Protein AF-A0A4S3JWB5-F1 (afdb_monomer)

pLDDT: mean 78.13, std 17.0, range [33.41, 97.31]

InterPro domains:
  IPR027417 P-loop containing nucleoside triphosphate hydrolase [G3DSA:3.40.50.300] (18-159)
  IPR027417 P-loop containing nucleoside triphosphate hydrolase [SSF52540] (26-147)
  IPR040632 Sulfotransferase, S. mansonii-type [PF17784] (25-146)

Radius of gyration: 15.94 Å; Cα contacts (8 Å, |Δi|>4): 239; chains: 1; bounding box: 37×40×40 Å

Solvent-accessible surface area (backbone atoms only — not comparable to full-atom values): 9351 Å² total; per-residue (Å²): 131,85,85,66,96,60,90,84,72,61,52,76,74,61,80,67,65,98,61,64,87,44,67,57,50,36,44,32,49,14,54,73,70,34,51,33,66,50,59,66,25,67,74,62,46,47,78,90,52,97,71,38,65,44,39,56,72,51,54,76,27,36,73,65,53,51,37,62,59,53,51,50,46,39,49,34,10,66,78,68,62,56,62,75,64,66,53,48,72,68,51,39,71,66,42,38,88,25,26,26,41,27,15,50,70,57,52,82,37,54,68,44,48,42,71,48,39,57,85,16,36,32,32,42,33,43,55,62,64,68,68,37,52,57,33,64,78,32,79,86,53,79,87,74,91,66,72,48,78,49,45,28,41,64,90,67,50,69,59,82,132

Organism: NCBI:txid1220188

Sequence (161 aa):
MANIPFPTKPYPRMEPPAHREKEMKVLAFGMSRAGTMCVQSPVCCAEGAGITCYHMAECSLDQQNNSLVLWNRAIDAKFYGNGRKFSGEDFNPMLWRYDAVTDIPCILFVEELMDAYPDAKIILTTRAVEPWLASMQHIHRPLHPTLTIRTFRVDGRELAD

Secondary structure (DSSP, 8-state):
----SS--SPPPP-PPPSS-SSPP-EEEEE-TTSSHHHHTSHHHH-SS----EE-GGGGGT-TTTTHHHHHHHHHHHHHS--SPPP-GGGGHHHHTT-SEEESTTGGGGHHHHHHH-TTSEEEEEE--HHHHHHHHH-TTSPPPS--EEEEEETTSPBPP-

Structure (mmCIF, N/CA/C/O backbone):
data_AF-A0A4S3JWB5-F1
#
_entry.id   AF-A0A4S3JWB5-F1
#
loop_
_atom_site.group_PDB
_atom_site.id
_atom_site.type_symbol
_atom_site.label_atom_id
_atom_site.label_alt_id
_atom_site.label_comp_id
_atom_site.label_asym_id
_atom_site.label_entity_id
_atom_site.label_seq_id
_atom_site.pdbx_PDB_ins_code
_atom_site.Cartn_x
_atom_site.Cartn_y
_atom_site.Cartn_z
_atom_site.occupancy
_atom_site.B_iso_or_equiv
_atom_site.auth_seq_id
_atom_site.auth_comp_id
_atom_site.auth_asym_id
_atom_site.auth_atom_id
_atom_site.pdbx_PDB_model_num
ATOM 1 N N . MET A 1 1 ? 11.627 21.532 -21.284 1.00 36.06 1 MET A N 1
ATOM 2 C CA . MET A 1 1 ? 11.335 21.078 -19.906 1.00 36.06 1 MET A CA 1
ATOM 3 C C . MET A 1 1 ? 11.090 19.582 -19.976 1.00 36.06 1 MET A C 1
ATOM 5 O O . MET A 1 1 ? 10.318 19.170 -20.830 1.00 36.06 1 MET A O 1
ATOM 9 N N . ALA A 1 2 ? 11.814 18.768 -19.207 1.00 43.44 2 ALA A N 1
ATOM 10 C CA . ALA A 1 2 ? 11.634 17.317 -19.236 1.00 43.44 2 ALA A CA 1
ATOM 11 C C . ALA A 1 2 ? 10.242 16.961 -18.686 1.00 43.44 2 ALA A C 1
ATOM 13 O O . ALA A 1 2 ? 9.878 17.444 -17.615 1.00 43.44 2 ALA A O 1
ATOM 14 N N . ASN A 1 3 ? 9.469 16.152 -19.417 1.00 43.44 3 ASN A N 1
ATOM 15 C CA . ASN A 1 3 ? 8.215 15.579 -18.925 1.00 43.44 3 ASN A CA 1
ATOM 16 C C . ASN A 1 3 ? 8.550 14.617 -17.783 1.00 43.44 3 ASN A C 1
ATOM 18 O O . ASN A 1 3 ? 8.930 13.473 -18.023 1.00 43.44 3 ASN A O 1
ATOM 22 N N . ILE A 1 4 ? 8.462 15.100 -16.545 1.00 53.38 4 ILE A N 1
ATOM 23 C CA . ILE A 1 4 ? 8.554 14.251 -15.361 1.00 53.38 4 ILE A CA 1
ATOM 24 C C . ILE A 1 4 ? 7.245 13.450 -15.321 1.00 53.38 4 ILE A C 1
ATOM 26 O O . ILE A 1 4 ? 6.184 14.061 -15.216 1.00 53.38 4 ILE A O 1
ATOM 30 N N . PRO A 1 5 ? 7.279 12.111 -15.431 1.00 52.78 5 PRO A N 1
ATOM 31 C CA . PRO A 1 5 ? 6.071 11.294 -15.562 1.00 52.78 5 PRO A CA 1
ATOM 32 C C . PRO A 1 5 ? 5.316 11.104 -14.233 1.00 52.78 5 PRO A C 1
ATOM 34 O O . PRO A 1 5 ? 4.495 10.201 -14.120 1.00 52.78 5 PRO A O 1
ATOM 37 N N . PHE A 1 6 ? 5.589 11.944 -13.230 1.00 57.34 6 PHE A N 1
ATOM 38 C CA . PHE A 1 6 ? 5.030 11.854 -11.883 1.00 57.34 6 PHE A CA 1
ATOM 39 C C . PHE A 1 6 ? 4.500 13.215 -11.428 1.00 57.34 6 PHE A C 1
ATOM 41 O O . PHE A 1 6 ? 5.035 14.246 -11.859 1.00 57.34 6 PHE A O 1
ATOM 48 N N . PRO A 1 7 ? 3.481 13.246 -10.549 1.00 63.72 7 PRO A N 1
ATOM 49 C CA . PRO A 1 7 ? 3.001 14.496 -9.989 1.00 63.72 7 PRO A CA 1
ATOM 50 C C . PRO A 1 7 ? 4.140 15.179 -9.227 1.00 63.72 7 PRO A C 1
ATOM 52 O O . PRO A 1 7 ? 4.877 14.546 -8.479 1.00 63.72 7 PRO A O 1
ATOM 55 N N . THR A 1 8 ? 4.303 16.482 -9.437 1.00 68.62 8 THR A N 1
ATOM 56 C CA . THR A 1 8 ? 5.355 17.285 -8.788 1.00 68.62 8 THR A CA 1
ATOM 57 C C . THR A 1 8 ? 4.796 18.273 -7.773 1.00 68.62 8 THR A C 1
ATOM 59 O O . THR A 1 8 ? 5.554 18.925 -7.058 1.00 68.62 8 THR A O 1
ATOM 62 N N . LYS A 1 9 ? 3.467 18.404 -7.707 1.00 79.81 9 LYS A N 1
ATOM 63 C CA . LYS A 1 9 ? 2.785 19.324 -6.803 1.00 79.81 9 LYS A CA 1
ATOM 64 C C . LYS A 1 9 ? 2.484 18.612 -5.480 1.00 79.81 9 LYS A C 1
ATOM 66 O O . LYS A 1 9 ? 1.733 17.638 -5.510 1.00 79.81 9 LYS A O 1
ATOM 71 N N . PRO A 1 10 ? 3.003 19.100 -4.338 1.00 85.44 10 PRO A N 1
ATOM 72 C CA . PRO A 1 10 ? 2.670 18.543 -3.033 1.00 85.44 10 PRO A CA 1
ATOM 73 C C . PRO A 1 10 ? 1.166 18.582 -2.753 1.00 85.44 10 PRO A C 1
ATOM 75 O O . PRO A 1 10 ? 0.465 19.511 -3.174 1.00 85.44 10 PRO A O 1
ATOM 78 N N . TYR A 1 11 ? 0.682 17.596 -2.004 1.00 85.81 11 TYR A N 1
ATOM 79 C CA . TYR A 1 11 ? -0.690 17.579 -1.527 1.00 85.81 11 TYR A CA 1
ATOM 80 C C . TYR A 1 11 ? -0.901 18.672 -0.478 1.00 85.81 11 TYR A C 1
ATOM 82 O O . TYR A 1 11 ? -0.026 18.906 0.362 1.00 85.81 11 TYR A O 1
ATOM 90 N N . PRO A 1 12 ? -2.062 19.349 -0.493 1.00 88.94 12 PRO A N 1
ATOM 91 C CA . PRO A 1 12 ? -2.416 20.226 0.608 1.00 88.94 12 PRO A CA 1
ATOM 92 C C . PRO A 1 12 ? -2.560 19.406 1.895 1.00 88.94 12 PRO A C 1
ATOM 94 O O . PRO A 1 12 ? -2.827 18.197 1.861 1.00 88.94 12 PRO A O 1
ATOM 97 N N . ARG A 1 13 ? -2.431 20.080 3.039 1.00 90.31 13 ARG A N 1
ATOM 98 C CA . ARG A 1 13 ? -2.831 19.507 4.321 1.00 90.31 13 ARG A CA 1
ATOM 99 C C . ARG A 1 13 ? -4.313 19.130 4.277 1.00 90.31 13 ARG A C 1
ATOM 101 O O . ARG A 1 13 ? -5.156 19.953 3.929 1.00 90.31 13 ARG A O 1
ATOM 108 N N . MET A 1 14 ? -4.615 17.890 4.623 1.00 88.88 14 MET A N 1
ATOM 109 C CA . MET A 1 14 ? -5.950 17.309 4.647 1.00 88.88 14 MET A CA 1
ATOM 110 C C . MET A 1 14 ? -6.055 16.345 5.820 1.00 88.88 14 MET A C 1
ATOM 112 O O . MET A 1 14 ? -5.073 15.714 6.210 1.00 88.88 14 MET A O 1
ATOM 116 N N . GLU A 1 15 ? -7.257 16.206 6.360 1.00 85.94 15 GLU A N 1
ATOM 117 C CA . GLU A 1 15 ? -7.541 15.170 7.344 1.00 85.94 15 GLU A CA 1
ATOM 118 C C . GLU A 1 15 ? -8.025 13.912 6.617 1.00 85.94 15 GLU A C 1
ATOM 120 O O . GLU A 1 15 ? -8.853 14.022 5.705 1.00 85.94 15 GLU A O 1
ATOM 125 N N . PRO A 1 16 ? -7.491 12.724 6.952 1.00 84.81 16 PRO A N 1
ATOM 126 C CA . PRO A 1 16 ? -8.015 11.485 6.405 1.00 84.81 16 PRO A CA 1
ATOM 127 C C . PRO A 1 16 ? -9.476 11.317 6.857 1.00 84.81 16 PRO A C 1
ATOM 129 O O . PRO A 1 16 ? -9.784 11.581 8.024 1.00 84.81 16 PRO A O 1
ATOM 132 N N . PRO A 1 17 ? -10.381 10.883 5.966 1.00 86.06 17 PRO A N 1
ATOM 133 C CA . PRO A 1 17 ? -11.759 10.613 6.348 1.00 86.06 17 PRO A CA 1
ATOM 134 C C . PRO A 1 17 ? -11.809 9.464 7.363 1.00 86.06 17 PRO A C 1
ATOM 136 O O . PRO A 1 17 ? -10.934 8.597 7.380 1.00 86.06 17 PRO A O 1
ATOM 139 N N . ALA A 1 18 ? -12.858 9.436 8.190 1.00 82.56 18 ALA A N 1
ATOM 140 C CA . ALA A 1 18 ? -13.049 8.380 9.190 1.00 82.56 18 ALA A CA 1
ATOM 141 C C . ALA A 1 18 ? -13.108 6.976 8.561 1.00 82.56 18 ALA A C 1
ATOM 143 O O . ALA A 1 18 ? -12.659 6.008 9.164 1.00 82.56 18 ALA A O 1
ATOM 144 N N . HIS A 1 19 ? -13.621 6.887 7.332 1.00 81.25 19 HIS A N 1
ATOM 145 C CA . HIS A 1 19 ? -13.669 5.667 6.536 1.00 81.25 19 HIS A CA 1
ATOM 146 C C . HIS A 1 19 ? -13.162 5.969 5.130 1.00 81.25 19 HIS A C 1
ATOM 148 O O . HIS A 1 19 ? -13.303 7.087 4.631 1.00 81.25 19 HIS A O 1
ATOM 154 N N . ARG A 1 20 ? -12.580 4.969 4.469 1.00 86.31 20 ARG A N 1
ATOM 155 C CA . ARG A 1 20 ? -12.126 5.126 3.088 1.00 86.31 20 ARG A CA 1
ATOM 156 C C . ARG A 1 20 ? -13.320 5.274 2.153 1.00 86.31 20 ARG A C 1
ATOM 158 O O . ARG A 1 20 ? -14.159 4.387 2.079 1.00 86.31 20 ARG A O 1
ATOM 165 N N . GLU A 1 21 ? -13.331 6.351 1.380 1.00 83.25 21 GLU A N 1
ATOM 166 C CA . GLU A 1 21 ? -14.315 6.541 0.307 1.00 83.25 21 GLU A CA 1
ATOM 167 C C . GLU A 1 21 ? -13.957 5.730 -0.944 1.00 83.25 21 GLU A C 1
ATOM 169 O O . GLU A 1 21 ? -14.831 5.308 -1.697 1.00 83.25 21 GLU A O 1
ATOM 174 N N . LYS A 1 22 ? -12.657 5.498 -1.168 1.00 84.69 22 LYS A N 1
ATOM 175 C CA . LYS A 1 22 ? -12.157 4.686 -2.277 1.00 84.69 22 LYS A CA 1
ATOM 176 C C . LYS A 1 22 ? -11.882 3.259 -1.831 1.00 84.69 22 LYS A C 1
ATOM 178 O O . LYS A 1 22 ? -10.981 3.008 -1.021 1.00 84.69 22 LYS A O 1
ATOM 183 N N . GLU A 1 23 ? -12.624 2.335 -2.423 1.00 89.38 23 GLU A N 1
ATOM 184 C CA . GLU A 1 23 ? -12.387 0.899 -2.316 1.00 89.38 23 GLU A CA 1
ATOM 185 C C . GLU A 1 23 ? -11.012 0.526 -2.890 1.00 89.38 23 GLU A C 1
ATOM 187 O O . GLU A 1 23 ? -10.601 1.038 -3.934 1.00 89.38 23 GLU A O 1
ATOM 192 N N . MET A 1 24 ? -10.290 -0.359 -2.200 1.00 91.81 24 MET A N 1
ATOM 193 C CA . MET A 1 24 ? -9.023 -0.895 -2.691 1.00 91.81 24 MET A CA 1
ATOM 194 C C . MET A 1 24 ? -9.298 -1.961 -3.753 1.00 91.81 24 MET A C 1
ATOM 196 O O . MET A 1 24 ? -9.866 -3.003 -3.452 1.00 91.81 24 MET A O 1
ATOM 200 N N . LYS A 1 25 ? -8.871 -1.717 -4.991 1.00 89.38 25 LYS A N 1
ATOM 201 C CA . LYS A 1 25 ? -9.126 -2.608 -6.131 1.00 89.38 25 LYS A CA 1
ATOM 202 C C . LYS A 1 25 ? -7.936 -3.496 -6.460 1.00 89.38 25 LYS A C 1
ATOM 204 O O . LYS A 1 25 ? -8.139 -4.612 -6.936 1.00 89.38 25 LYS A O 1
ATOM 209 N N . VAL A 1 26 ? -6.710 -2.996 -6.277 1.00 88.06 26 VAL A N 1
ATOM 210 C CA . VAL A 1 26 ? -5.487 -3.680 -6.730 1.00 88.06 26 VAL A CA 1
ATOM 211 C C . VAL A 1 26 ? -4.357 -3.590 -5.703 1.00 88.06 26 VAL A C 1
ATOM 213 O O . VAL A 1 26 ? -3.954 -2.503 -5.295 1.00 88.06 26 VAL A O 1
ATOM 216 N N . LEU A 1 27 ? -3.781 -4.739 -5.363 1.00 90.44 27 LEU A N 1
ATOM 217 C CA . LEU A 1 27 ? -2.560 -4.878 -4.577 1.00 90.44 27 LEU A CA 1
ATOM 218 C C . LEU A 1 27 ? -1.430 -5.371 -5.489 1.00 90.44 27 LEU A C 1
ATOM 220 O O . LEU A 1 27 ? -1.347 -6.558 -5.803 1.00 90.44 27 LEU A O 1
ATOM 224 N N . ALA A 1 28 ? -0.569 -4.468 -5.953 1.00 87.12 28 ALA A N 1
ATOM 225 C CA . ALA A 1 28 ? 0.553 -4.824 -6.811 1.00 87.12 28 ALA A CA 1
ATOM 226 C C . ALA A 1 28 ? 1.834 -5.043 -5.994 1.00 87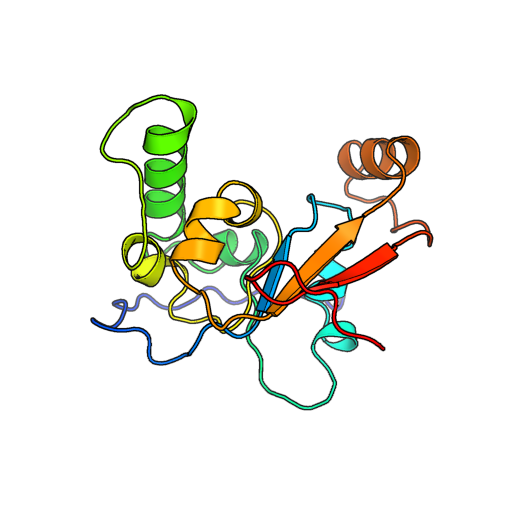.12 28 ALA A C 1
ATOM 228 O O . ALA A 1 28 ? 2.560 -4.111 -5.644 1.00 87.12 28 ALA A O 1
ATOM 229 N N . PHE A 1 29 ? 2.142 -6.301 -5.704 1.00 84.56 29 PHE A N 1
ATOM 230 C CA . PHE A 1 29 ? 3.321 -6.695 -4.943 1.00 84.56 29 PHE A CA 1
ATOM 231 C C . PHE A 1 29 ? 4.503 -6.957 -5.873 1.00 84.56 29 PHE A C 1
ATOM 233 O O . PHE A 1 29 ? 4.870 -8.091 -6.151 1.00 84.56 29 PHE A O 1
ATOM 240 N N . GLY A 1 30 ? 5.109 -5.881 -6.366 1.00 77.88 30 GLY A N 1
ATOM 241 C CA . GLY A 1 30 ? 6.388 -5.914 -7.072 1.00 77.88 30 GLY A CA 1
ATOM 242 C C . GLY A 1 30 ? 7.508 -5.337 -6.216 1.00 77.88 30 GLY A C 1
ATOM 243 O O . GLY A 1 30 ? 7.345 -4.262 -5.637 1.00 77.88 30 GLY A O 1
ATOM 244 N N . MET A 1 31 ? 8.661 -6.013 -6.149 1.00 73.12 31 MET A N 1
ATOM 245 C CA . MET A 1 31 ? 9.860 -5.415 -5.546 1.00 73.12 31 MET A CA 1
ATOM 246 C C . MET A 1 31 ? 10.194 -4.107 -6.257 1.00 73.12 31 MET A C 1
ATOM 248 O O . MET A 1 31 ? 10.014 -3.995 -7.474 1.00 73.12 31 MET A O 1
ATOM 252 N N . SER A 1 32 ? 10.728 -3.126 -5.524 1.00 71.69 32 SER A N 1
ATOM 253 C CA . SER A 1 32 ? 11.180 -1.883 -6.150 1.00 71.69 32 SER A CA 1
ATOM 254 C C . SER A 1 32 ? 12.097 -2.204 -7.329 1.00 71.69 32 SER A C 1
ATOM 256 O O . SER A 1 32 ? 12.916 -3.122 -7.255 1.00 71.69 32 SER A O 1
ATOM 258 N N . ARG A 1 33 ? 11.927 -1.498 -8.452 1.00 69.19 33 ARG A N 1
ATOM 259 C CA . ARG A 1 33 ? 12.660 -1.750 -9.715 1.00 69.19 33 ARG A CA 1
ATOM 260 C C . ARG A 1 33 ? 12.334 -3.078 -10.421 1.00 69.19 33 ARG A C 1
ATOM 262 O O . ARG A 1 33 ? 12.960 -3.392 -11.435 1.00 69.19 33 ARG A O 1
ATOM 269 N N . ALA A 1 34 ? 11.314 -3.812 -9.984 1.00 57.53 34 ALA A N 1
ATOM 270 C CA . ALA A 1 34 ? 10.691 -4.911 -10.728 1.00 57.53 34 ALA A CA 1
ATOM 271 C C . ALA A 1 34 ? 9.461 -4.422 -11.521 1.00 57.53 34 ALA A C 1
ATOM 273 O O . ALA A 1 34 ? 8.415 -5.059 -11.523 1.00 57.53 34 ALA A O 1
ATOM 274 N N . GLY A 1 35 ? 9.570 -3.255 -12.170 1.00 57.19 35 GLY A N 1
ATOM 275 C CA . GLY A 1 35 ? 8.486 -2.688 -12.981 1.00 57.19 35 GLY A CA 1
ATOM 276 C C . GLY A 1 35 ? 7.399 -1.941 -12.200 1.00 57.19 35 GLY A C 1
ATOM 277 O O . GLY A 1 35 ? 6.362 -1.648 -12.780 1.00 57.19 35 GLY A O 1
ATOM 278 N N . THR A 1 36 ? 7.628 -1.571 -10.935 1.00 54.25 36 THR A N 1
ATOM 279 C CA . THR A 1 36 ? 6.648 -0.843 -10.096 1.00 54.25 36 THR A CA 1
ATOM 280 C C . THR A 1 36 ? 6.142 0.444 -10.747 1.00 54.25 36 THR A C 1
ATOM 282 O O . THR A 1 36 ? 4.943 0.677 -10.786 1.00 54.25 36 THR A O 1
ATOM 285 N N . MET A 1 37 ? 7.026 1.235 -11.367 1.00 53.69 37 MET A N 1
ATOM 286 C CA . MET A 1 37 ? 6.627 2.435 -12.119 1.00 53.69 37 MET A CA 1
ATOM 287 C C . MET A 1 37 ? 5.939 2.122 -13.454 1.00 53.69 37 MET A C 1
ATOM 289 O O . MET A 1 37 ? 5.257 2.986 -13.984 1.00 53.69 37 MET A O 1
ATOM 293 N N . CYS A 1 38 ? 6.114 0.924 -14.027 1.00 51.34 38 CYS A N 1
ATOM 294 C CA . CYS A 1 38 ? 5.308 0.492 -15.173 1.00 51.34 38 CYS A CA 1
ATOM 295 C C . CYS A 1 38 ? 3.888 0.171 -14.710 1.00 51.34 38 CYS A C 1
ATOM 297 O O . CYS A 1 38 ? 2.957 0.655 -15.333 1.00 51.34 38 CYS A O 1
ATOM 299 N N . VAL A 1 39 ? 3.731 -0.520 -13.576 1.00 52.31 39 VAL A N 1
ATOM 300 C CA . VAL A 1 39 ? 2.423 -0.743 -12.934 1.00 52.31 39 VAL A CA 1
ATOM 301 C C . VAL A 1 39 ? 1.760 0.579 -12.539 1.00 52.31 39 VAL A C 1
ATOM 303 O O . VAL A 1 39 ? 0.550 0.708 -12.659 1.00 52.31 39 VAL A O 1
ATOM 306 N N . GLN A 1 40 ? 2.553 1.574 -12.134 1.00 49.84 40 GLN A N 1
ATOM 307 C CA . GLN A 1 40 ? 2.096 2.929 -11.822 1.00 49.84 40 GLN A CA 1
ATOM 308 C C . GLN A 1 40 ? 1.911 3.833 -13.056 1.00 49.84 40 GLN A C 1
ATOM 310 O O . GLN A 1 40 ? 1.329 4.912 -12.955 1.00 49.84 40 GLN A O 1
ATOM 315 N N . SER A 1 41 ? 2.459 3.442 -14.211 1.00 45.41 41 SER A N 1
ATOM 316 C CA . SER A 1 41 ? 2.403 4.239 -15.431 1.00 45.41 41 SER A CA 1
ATOM 317 C C . SER A 1 41 ? 0.963 4.269 -15.926 1.00 45.41 41 SER A C 1
ATOM 319 O O . SER A 1 41 ? 0.296 3.229 -15.911 1.00 45.41 41 SER A O 1
ATOM 321 N N . PRO A 1 42 ? 0.513 5.398 -16.497 1.00 37.81 42 PRO A N 1
ATOM 322 C CA . PRO A 1 42 ? -0.723 5.455 -17.253 1.00 37.81 42 PRO A CA 1
ATOM 323 C C . PRO A 1 42 ? -0.837 4.356 -18.307 1.00 37.81 42 PRO A C 1
ATOM 325 O O . PRO A 1 42 ? -1.924 4.148 -18.772 1.00 37.81 42 PRO A O 1
ATOM 328 N N . VAL A 1 43 ? 0.213 3.636 -18.710 1.00 34.88 43 VAL A N 1
ATOM 329 C CA . VAL A 1 43 ? 0.114 2.538 -19.691 1.00 34.88 43 VAL A CA 1
ATOM 330 C C . VAL A 1 43 ? -0.334 1.197 -19.075 1.00 34.88 43 VAL A C 1
ATOM 332 O O . VAL A 1 43 ? -0.961 0.414 -19.774 1.00 34.88 43 VAL A O 1
ATOM 335 N N . CYS A 1 44 ? -0.078 0.927 -17.786 1.00 42.91 44 CYS A N 1
ATOM 336 C CA . CYS A 1 44 ? -0.670 -0.230 -17.082 1.00 42.91 44 CYS A CA 1
ATOM 337 C C . CYS A 1 44 ? -1.903 0.164 -16.254 1.00 42.91 44 CYS A C 1
ATOM 339 O O . CYS A 1 44 ? -2.757 -0.677 -15.995 1.00 42.91 44 CYS A O 1
ATOM 341 N N . CYS A 1 45 ? -2.016 1.441 -15.868 1.00 42.25 45 CYS A N 1
ATOM 342 C CA . CYS A 1 45 ? -3.236 2.018 -15.302 1.00 42.25 45 CYS A CA 1
ATOM 343 C C . CYS A 1 45 ? -4.258 2.453 -16.373 1.00 42.25 45 CYS A C 1
ATOM 345 O O . CYS A 1 45 ? -5.423 2.640 -16.029 1.00 42.25 45 CYS A O 1
ATOM 347 N N . ALA A 1 46 ? -3.877 2.618 -17.649 1.00 36.12 46 ALA A N 1
ATOM 348 C CA . ALA A 1 46 ? -4.834 2.844 -18.734 1.00 36.12 46 ALA A CA 1
ATOM 349 C C . ALA A 1 46 ? -5.189 1.529 -19.406 1.00 36.12 46 ALA A C 1
ATOM 351 O O . ALA A 1 46 ? -4.603 1.129 -20.405 1.00 36.12 46 ALA A O 1
ATOM 352 N N . GLU A 1 47 ? -6.311 1.001 -18.953 1.00 33.41 47 GLU A N 1
ATOM 353 C CA . GLU A 1 47 ? -7.478 1.116 -19.815 1.00 33.41 47 GLU A CA 1
ATOM 354 C C . GLU A 1 47 ? -8.541 1.952 -19.089 1.00 33.41 47 GLU A C 1
ATOM 356 O O . GLU A 1 47 ? -9.299 1.440 -18.277 1.00 33.41 47 GLU A O 1
ATOM 361 N N . GLY A 1 48 ? -8.564 3.271 -19.317 1.00 40.53 48 GLY A N 1
ATOM 362 C CA . GLY A 1 48 ? -9.755 4.123 -19.133 1.00 40.53 48 GLY A CA 1
ATOM 363 C C . GLY A 1 48 ? -10.415 4.260 -17.745 1.00 40.53 48 GLY A C 1
ATOM 364 O O . GLY A 1 48 ? -11.351 5.046 -17.624 1.00 40.53 48 GLY A O 1
ATOM 365 N N . ALA A 1 49 ? -9.972 3.566 -16.698 1.00 47.94 49 ALA A N 1
ATOM 366 C CA . ALA A 1 49 ? -10.576 3.615 -15.369 1.00 47.94 49 ALA A CA 1
ATOM 367 C C . ALA A 1 49 ? -9.719 4.490 -14.448 1.00 47.94 49 ALA A C 1
ATOM 369 O O . ALA A 1 49 ? -8.546 4.198 -14.260 1.00 47.94 49 ALA A O 1
ATOM 370 N N . GLY A 1 50 ? -10.277 5.562 -13.878 1.00 61.00 50 GLY A N 1
ATOM 371 C CA . GLY A 1 50 ? -9.595 6.517 -12.990 1.00 61.00 50 GLY A CA 1
ATOM 372 C C . GLY A 1 50 ? -9.080 5.934 -11.664 1.00 61.00 50 GLY A C 1
ATOM 373 O O . GLY A 1 50 ? -9.515 6.369 -10.600 1.00 61.00 50 GLY A O 1
ATOM 374 N N . ILE A 1 51 ? -8.167 4.965 -11.735 1.00 69.69 51 ILE A N 1
ATOM 375 C CA . ILE A 1 51 ? -7.511 4.308 -10.608 1.00 69.69 51 ILE A CA 1
ATOM 376 C C . ILE A 1 51 ? -6.303 5.140 -10.185 1.00 69.69 51 ILE A C 1
ATOM 378 O O . ILE A 1 51 ? -5.421 5.461 -10.978 1.00 69.69 51 ILE A O 1
ATOM 382 N N . THR A 1 52 ? -6.264 5.481 -8.905 1.00 80.56 52 THR A N 1
ATOM 383 C CA . THR A 1 52 ? -5.158 6.172 -8.243 1.00 80.56 52 THR A CA 1
ATOM 384 C C . THR A 1 52 ? -4.307 5.171 -7.472 1.00 80.56 52 THR A C 1
ATOM 386 O O . THR A 1 52 ? -4.823 4.428 -6.641 1.00 80.56 52 THR A O 1
ATOM 389 N N . CYS A 1 53 ? -3.002 5.140 -7.746 1.00 83.00 53 CYS A N 1
ATOM 390 C CA . CYS A 1 53 ? -2.086 4.136 -7.207 1.00 83.00 53 CYS A CA 1
ATOM 391 C C . CYS A 1 53 ? -1.058 4.755 -6.255 1.00 83.00 53 CYS A C 1
ATOM 393 O O . CYS A 1 53 ? -0.347 5.688 -6.633 1.00 83.00 53 CYS A O 1
ATOM 395 N N . TYR A 1 54 ? -0.959 4.214 -5.040 1.00 86.81 54 TYR A N 1
ATOM 396 C CA . TYR A 1 54 ? 0.097 4.565 -4.096 1.00 86.81 54 TYR A CA 1
ATOM 397 C C . TYR A 1 54 ? 1.437 3.964 -4.541 1.00 86.81 54 TYR A C 1
ATOM 399 O O . TYR A 1 54 ? 1.510 2.772 -4.831 1.00 86.81 54 TYR A O 1
ATOM 407 N N . HIS A 1 55 ? 2.504 4.759 -4.507 1.00 85.62 55 HIS A N 1
ATOM 408 C CA . HIS A 1 55 ? 3.899 4.331 -4.680 1.00 85.62 55 HIS A CA 1
ATOM 409 C C . HIS A 1 55 ? 4.783 5.156 -3.750 1.00 85.62 55 HIS A C 1
ATOM 411 O O . HIS A 1 55 ? 4.407 6.263 -3.368 1.00 85.62 55 HIS A O 1
ATOM 417 N N . MET A 1 56 ? 6.007 4.705 -3.474 1.00 82.69 56 MET A N 1
ATOM 418 C CA . MET A 1 56 ? 6.968 5.444 -2.645 1.00 82.69 56 MET A CA 1
ATOM 419 C C . MET A 1 56 ? 7.185 6.911 -3.070 1.00 82.69 56 MET A C 1
ATOM 421 O O . MET A 1 56 ? 7.548 7.748 -2.247 1.00 82.69 56 MET A O 1
ATOM 425 N N . ALA A 1 57 ? 6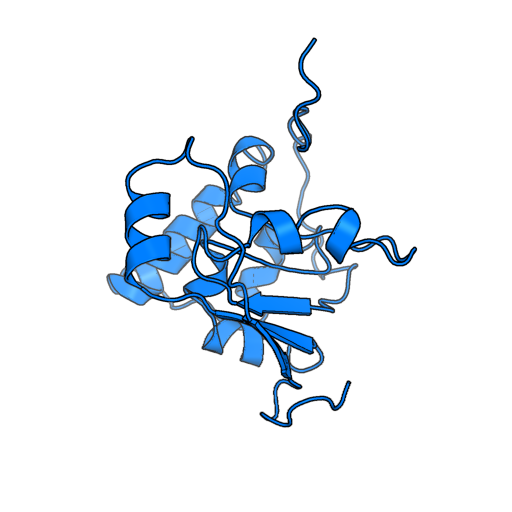.951 7.257 -4.342 1.00 79.75 57 ALA A N 1
ATOM 426 C CA . ALA A 1 57 ? 7.100 8.627 -4.832 1.00 79.75 57 ALA A CA 1
ATOM 427 C C . ALA A 1 57 ? 6.066 9.581 -4.202 1.00 79.75 57 ALA A C 1
ATOM 429 O O . ALA A 1 57 ? 6.356 10.758 -3.988 1.00 79.75 57 ALA A O 1
ATOM 430 N N . GLU A 1 58 ? 4.899 9.057 -3.818 1.00 83.31 58 GLU A N 1
ATOM 431 C CA . GLU A 1 58 ? 3.830 9.801 -3.150 1.00 83.31 58 GLU A CA 1
ATOM 432 C C . GLU A 1 58 ? 4.260 10.318 -1.769 1.00 83.31 58 GLU A C 1
ATOM 434 O O . GLU A 1 58 ? 3.792 11.369 -1.333 1.00 83.31 58 GLU A O 1
ATOM 439 N N . CYS A 1 59 ? 5.218 9.660 -1.099 1.00 80.19 59 CYS A N 1
ATOM 440 C CA . CYS A 1 59 ? 5.782 10.145 0.166 1.00 80.19 59 CYS A CA 1
ATOM 441 C C . CYS A 1 59 ? 6.384 11.550 0.037 1.00 80.19 59 CYS A C 1
ATOM 443 O O . CYS A 1 59 ? 6.326 12.339 0.979 1.00 80.19 59 CYS A O 1
ATOM 445 N N . SER A 1 60 ? 6.965 11.881 -1.121 1.00 78.50 60 SER A N 1
ATOM 446 C CA . SER A 1 60 ? 7.513 13.218 -1.375 1.00 78.50 60 SER A CA 1
ATOM 447 C C . SER A 1 60 ? 6.424 14.274 -1.578 1.00 78.50 60 SER A C 1
ATOM 449 O O . SER A 1 60 ? 6.687 15.456 -1.375 1.00 78.50 60 SER A O 1
ATOM 451 N N . LEU A 1 61 ? 5.209 13.860 -1.944 1.00 83.44 61 LEU A N 1
ATOM 452 C CA . LEU A 1 61 ? 4.065 14.743 -2.163 1.00 83.44 61 LEU A CA 1
ATOM 453 C C . LEU A 1 61 ? 3.220 14.921 -0.897 1.00 83.44 61 LEU A C 1
ATOM 455 O O . LEU A 1 61 ? 2.621 15.976 -0.713 1.00 83.44 61 LEU A O 1
ATOM 459 N N . ASP A 1 62 ? 3.204 13.931 -0.002 1.00 86.56 62 ASP A N 1
ATOM 460 C CA . ASP A 1 62 ? 2.307 13.870 1.159 1.00 86.56 62 ASP A CA 1
ATOM 461 C C . ASP A 1 62 ? 2.946 14.297 2.494 1.00 86.56 62 ASP A C 1
ATOM 463 O O . ASP A 1 62 ? 2.555 13.860 3.579 1.00 86.56 62 ASP A O 1
ATOM 467 N N . GLN A 1 63 ? 3.945 15.180 2.432 1.00 84.56 63 GLN A N 1
ATOM 468 C CA . GLN A 1 63 ? 4.741 15.597 3.595 1.00 84.56 63 GLN A CA 1
ATOM 469 C C . GLN A 1 63 ? 3.918 16.274 4.707 1.00 84.56 63 GLN A C 1
ATOM 471 O O . GLN A 1 63 ? 4.335 16.277 5.862 1.00 84.56 63 GLN A O 1
ATOM 476 N N . GLN A 1 64 ? 2.752 16.841 4.380 1.00 87.31 64 GLN A N 1
ATOM 477 C CA . GLN A 1 64 ? 1.903 17.575 5.328 1.00 87.31 64 GLN A CA 1
ATOM 478 C C . GLN A 1 64 ? 0.850 16.705 6.035 1.00 87.31 64 GLN A C 1
ATOM 480 O O . GLN A 1 64 ? 0.166 17.203 6.928 1.00 87.31 64 GLN A O 1
ATOM 485 N N . ASN A 1 65 ? 0.707 15.430 5.652 1.00 88.69 65 ASN A N 1
ATOM 486 C CA . ASN A 1 65 ? -0.390 14.562 6.103 1.00 88.69 65 ASN A CA 1
ATOM 487 C C . ASN A 1 65 ? 0.085 13.347 6.912 1.00 88.69 65 ASN A C 1
ATOM 489 O O . ASN A 1 65 ? -0.660 12.391 7.102 1.00 88.69 65 ASN A O 1
ATOM 493 N N . ASN A 1 66 ? 1.324 13.379 7.414 1.00 89.50 66 ASN A N 1
ATOM 494 C CA . ASN A 1 66 ? 1.902 12.362 8.303 1.00 89.50 66 ASN A CA 1
ATOM 495 C C . ASN A 1 66 ? 1.961 10.927 7.740 1.00 89.50 66 ASN A C 1
ATOM 497 O O . ASN A 1 66 ? 2.291 10.009 8.490 1.00 89.50 66 ASN A O 1
ATOM 501 N N . SER A 1 67 ? 1.713 10.712 6.443 1.00 88.69 67 SER A N 1
ATOM 502 C CA . SER A 1 67 ? 1.750 9.378 5.825 1.00 88.69 67 SER A CA 1
ATOM 503 C C . SER A 1 67 ? 3.085 8.668 6.073 1.00 88.69 67 SER A C 1
ATOM 505 O O . SER A 1 67 ? 3.108 7.546 6.572 1.00 88.69 67 SER A O 1
ATOM 507 N N . LEU A 1 68 ? 4.212 9.364 5.875 1.00 90.00 68 LEU A N 1
ATOM 508 C CA . LEU A 1 68 ? 5.543 8.807 6.145 1.00 90.00 68 LEU A CA 1
ATOM 509 C C . LEU A 1 68 ? 5.762 8.464 7.631 1.00 90.00 68 LEU A C 1
ATOM 511 O O . LEU A 1 68 ? 6.401 7.466 7.949 1.00 90.00 68 LEU A O 1
ATOM 515 N N . VAL A 1 69 ? 5.211 9.264 8.551 1.00 93.06 69 VAL A N 1
ATOM 516 C CA . VAL A 1 69 ? 5.306 9.009 9.999 1.00 93.06 69 VAL A CA 1
ATOM 517 C C . VAL A 1 69 ? 4.558 7.729 10.367 1.00 93.06 69 VAL A C 1
ATOM 519 O O . VAL A 1 69 ? 5.055 6.927 11.156 1.00 93.06 69 VAL A O 1
ATOM 522 N N . LEU A 1 70 ? 3.374 7.517 9.792 1.00 94.00 70 LEU A N 1
ATOM 523 C CA . LEU A 1 70 ? 2.591 6.305 10.016 1.00 94.00 70 LEU A CA 1
ATOM 524 C C . LEU A 1 70 ? 3.269 5.072 9.413 1.00 94.00 70 LEU A C 1
ATOM 526 O O . LEU A 1 70 ? 3.348 4.048 10.089 1.00 94.00 70 LEU A O 1
ATOM 530 N N . TRP A 1 71 ? 3.841 5.187 8.213 1.00 95.12 71 TRP A N 1
ATOM 531 C CA . TRP A 1 71 ? 4.608 4.099 7.610 1.00 95.12 7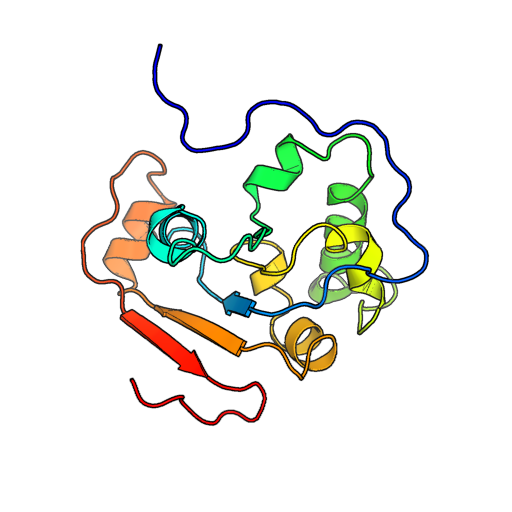1 TRP A CA 1
ATOM 532 C C . TRP A 1 71 ? 5.830 3.714 8.439 1.00 95.12 71 TRP A C 1
ATOM 534 O O . TRP A 1 71 ? 6.053 2.527 8.666 1.00 95.12 71 TRP A O 1
ATOM 544 N N . ASN A 1 72 ? 6.572 4.692 8.963 1.00 94.94 72 ASN A N 1
ATOM 545 C CA . ASN A 1 72 ? 7.691 4.421 9.866 1.00 94.94 72 ASN A CA 1
ATOM 546 C C . ASN A 1 72 ? 7.226 3.684 11.127 1.00 9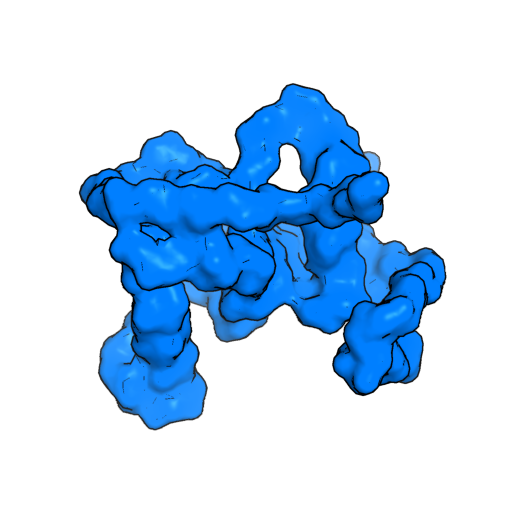4.94 72 ASN A C 1
ATOM 548 O O . ASN A 1 72 ? 7.826 2.683 11.496 1.00 94.94 72 ASN A O 1
ATOM 552 N N . ARG A 1 73 ? 6.106 4.098 11.737 1.00 96.44 73 ARG A N 1
ATOM 553 C CA . ARG A 1 73 ? 5.527 3.397 12.898 1.00 96.44 73 ARG A CA 1
ATOM 554 C C . ARG A 1 73 ? 5.115 1.961 12.574 1.00 96.44 73 ARG A C 1
ATOM 556 O O . ARG A 1 73 ? 5.321 1.074 13.397 1.00 96.44 73 ARG A O 1
ATOM 563 N N . ALA A 1 74 ? 4.532 1.727 11.400 1.00 96.62 74 ALA A N 1
ATOM 564 C CA . ALA A 1 74 ? 4.151 0.388 10.963 1.00 96.62 74 ALA A CA 1
ATOM 565 C C . ALA A 1 74 ? 5.386 -0.509 10.764 1.00 96.62 74 ALA A C 1
ATOM 567 O O . ALA A 1 74 ? 5.391 -1.662 11.196 1.00 96.62 74 ALA A O 1
ATOM 568 N N . ILE A 1 75 ? 6.447 0.030 10.152 1.00 96.19 75 ILE A N 1
ATOM 569 C CA . ILE A 1 75 ? 7.726 -0.666 9.938 1.00 96.19 75 ILE A CA 1
ATOM 570 C C . ILE A 1 75 ? 8.394 -0.973 11.285 1.00 96.19 75 ILE A C 1
ATOM 572 O O . ILE A 1 75 ? 8.793 -2.114 11.523 1.00 96.19 75 ILE A O 1
ATOM 576 N N . ASP A 1 76 ? 8.440 0.008 12.187 1.00 97.00 76 ASP A N 1
ATOM 577 C CA . ASP A 1 76 ? 8.970 -0.121 13.546 1.00 97.00 76 ASP A CA 1
ATOM 578 C C . ASP A 1 76 ? 8.261 -1.216 14.345 1.00 97.00 76 ASP A C 1
ATOM 580 O O . ASP A 1 76 ? 8.908 -2.083 14.942 1.00 97.00 76 ASP A O 1
ATOM 584 N N . ALA A 1 77 ? 6.931 -1.243 14.300 1.00 97.31 77 ALA A N 1
ATOM 585 C CA . ALA A 1 77 ? 6.149 -2.273 14.968 1.00 97.31 77 ALA A CA 1
ATOM 586 C C . ALA A 1 77 ? 6.347 -3.667 14.348 1.00 97.31 77 ALA A C 1
ATOM 588 O O . ALA A 1 77 ? 6.408 -4.661 15.076 1.00 97.31 77 ALA A O 1
ATOM 589 N N . LYS A 1 78 ? 6.453 -3.765 13.015 1.00 96.31 78 LYS A N 1
ATOM 590 C CA . LYS A 1 78 ? 6.564 -5.052 12.310 1.00 96.31 78 LYS A CA 1
ATOM 591 C C . LYS A 1 78 ? 7.943 -5.693 12.453 1.00 96.31 78 LYS A C 1
ATOM 593 O O . LYS A 1 78 ? 8.018 -6.877 12.777 1.00 96.31 78 LYS A O 1
ATOM 598 N N . PHE A 1 79 ? 9.009 -4.932 12.210 1.00 95.88 79 PHE A N 1
ATOM 599 C CA . PHE A 1 79 ? 10.369 -5.469 12.093 1.00 95.88 79 PHE A CA 1
ATOM 600 C C . PHE A 1 79 ? 11.218 -5.286 13.350 1.00 95.88 79 PHE A C 1
ATOM 602 O O . PHE A 1 79 ? 12.133 -6.075 13.575 1.00 95.88 79 PHE A O 1
ATOM 609 N N . TYR A 1 80 ? 10.910 -4.286 14.180 1.00 95.06 80 TYR A N 1
ATOM 610 C CA . TYR A 1 80 ? 11.707 -3.957 15.366 1.00 95.06 80 TYR A CA 1
ATOM 611 C C . TYR A 1 80 ? 10.956 -4.177 16.687 1.00 95.06 80 TYR A C 1
ATOM 613 O O . TYR A 1 80 ? 11.541 -4.019 17.754 1.00 95.06 80 TYR A O 1
ATOM 621 N N . GLY A 1 81 ? 9.675 -4.564 16.637 1.00 94.19 81 GLY A N 1
ATOM 622 C CA . GLY A 1 81 ? 8.852 -4.811 17.828 1.00 94.19 81 GLY A CA 1
ATOM 623 C C . GLY A 1 81 ? 8.493 -3.544 18.610 1.00 94.19 81 GLY A C 1
ATOM 624 O O . GLY A 1 81 ? 8.028 -3.626 19.747 1.00 94.19 81 GLY A O 1
ATOM 625 N N . ASN A 1 82 ? 8.689 -2.368 18.011 1.00 95.50 82 ASN A N 1
ATOM 626 C CA . ASN A 1 82 ? 8.444 -1.081 18.647 1.00 95.50 82 ASN A CA 1
ATOM 627 C C . ASN A 1 82 ? 6.985 -0.653 18.439 1.00 95.50 82 ASN A C 1
ATOM 629 O O . ASN A 1 82 ? 6.660 0.125 17.545 1.00 95.50 82 ASN A O 1
ATOM 633 N N . GLY A 1 83 ? 6.095 -1.166 19.291 1.00 95.50 83 GLY A N 1
ATOM 634 C CA . GLY A 1 83 ? 4.669 -0.825 19.304 1.00 95.50 83 GLY A CA 1
ATOM 635 C C . GLY A 1 83 ? 3.756 -1.939 18.786 1.00 95.50 83 GLY A C 1
ATOM 636 O O . GLY A 1 83 ? 4.177 -3.070 18.554 1.00 95.50 83 GLY A O 1
ATOM 637 N N . ARG A 1 84 ? 2.463 -1.625 18.641 1.00 96.75 84 ARG A N 1
ATOM 638 C CA . ARG A 1 84 ? 1.455 -2.575 18.145 1.00 96.75 84 ARG A CA 1
ATOM 639 C C . ARG A 1 84 ? 1.588 -2.744 16.630 1.00 96.75 84 ARG A C 1
ATOM 641 O O . ARG A 1 84 ? 1.592 -1.749 15.909 1.00 96.75 84 ARG A O 1
ATOM 648 N N . LYS A 1 85 ? 1.630 -3.996 16.160 1.00 96.44 85 LYS A N 1
ATOM 649 C CA . LYS A 1 85 ? 1.586 -4.327 14.727 1.00 96.44 85 LYS A CA 1
ATOM 650 C C . LYS A 1 85 ? 0.312 -3.783 14.084 1.00 96.44 85 LYS A C 1
ATOM 652 O O . LYS A 1 85 ? -0.767 -3.890 14.669 1.00 96.44 85 LYS A O 1
ATOM 657 N N . PHE A 1 86 ? 0.472 -3.204 12.900 1.00 96.81 86 PHE A N 1
ATOM 658 C CA . PHE A 1 86 ? -0.632 -2.661 12.119 1.00 96.81 86 PHE A CA 1
ATOM 659 C C . PHE A 1 86 ? -1.421 -3.801 11.471 1.00 96.81 86 PHE A C 1
ATOM 661 O O . PHE A 1 86 ? -0.826 -4.776 11.015 1.00 96.81 86 PHE A O 1
ATOM 668 N N . SER A 1 87 ? -2.743 -3.671 11.423 1.00 95.69 87 SER A N 1
ATOM 669 C CA . SER A 1 87 ? -3.638 -4.600 10.732 1.00 95.69 87 SER A CA 1
ATOM 670 C C . SER A 1 87 ? -4.927 -3.901 10.292 1.00 95.69 87 SER A C 1
ATOM 672 O O . SER A 1 87 ? -5.335 -2.897 10.878 1.00 95.69 87 SER A O 1
ATOM 674 N N . GLY A 1 88 ? -5.585 -4.434 9.257 1.00 93.00 88 GLY A N 1
ATOM 675 C CA . GLY A 1 88 ? -6.904 -3.969 8.818 1.00 93.00 88 GLY A CA 1
ATOM 676 C C . GLY A 1 88 ? -6.961 -2.462 8.547 1.00 93.00 88 GLY A C 1
ATOM 677 O O . GLY A 1 88 ? -6.221 -1.923 7.724 1.00 93.00 88 GLY A O 1
ATOM 678 N N . GLU A 1 89 ? -7.837 -1.765 9.269 1.00 92.69 89 GLU A N 1
ATOM 679 C CA . GLU A 1 89 ? -8.094 -0.334 9.080 1.00 92.69 89 GLU A CA 1
ATOM 680 C C . GLU A 1 89 ? -6.931 0.583 9.484 1.00 92.69 89 GLU A C 1
ATOM 682 O O . GLU A 1 89 ? -6.938 1.759 9.116 1.00 92.69 89 GLU A O 1
ATOM 687 N N . ASP A 1 90 ? -5.895 0.071 10.159 1.00 94.75 90 ASP A N 1
ATOM 688 C CA . ASP A 1 90 ? -4.695 0.853 10.485 1.00 94.75 90 ASP A CA 1
ATOM 689 C C . ASP A 1 90 ? -4.016 1.441 9.236 1.00 94.75 90 ASP A C 1
ATOM 691 O O . ASP A 1 90 ? -3.332 2.465 9.316 1.00 94.75 90 ASP A O 1
ATOM 695 N N . PHE A 1 91 ? -4.214 0.818 8.068 1.00 94.12 91 PHE A N 1
ATOM 696 C CA . PHE A 1 91 ? -3.673 1.293 6.794 1.00 94.12 91 PHE A CA 1
ATOM 697 C C . PHE A 1 91 ? -4.506 2.404 6.138 1.00 94.12 91 PHE A C 1
ATOM 699 O O . PHE A 1 91 ? -4.013 3.116 5.255 1.00 94.12 91 PHE A O 1
ATOM 706 N N . ASN A 1 92 ? -5.747 2.615 6.583 1.00 92.19 92 ASN A N 1
ATOM 707 C CA . ASN A 1 92 ? -6.676 3.564 5.970 1.00 92.19 92 ASN A CA 1
ATOM 708 C C . ASN A 1 92 ? -6.151 5.010 5.962 1.00 92.19 92 ASN A C 1
ATOM 710 O O . ASN A 1 92 ? -6.185 5.623 4.891 1.00 92.19 92 ASN A O 1
ATOM 714 N N . PRO A 1 93 ? -5.581 5.558 7.055 1.00 91.38 93 PRO A N 1
ATOM 715 C CA . PRO A 1 93 ? -5.079 6.933 7.061 1.00 91.38 93 PRO A CA 1
ATOM 716 C C . PRO A 1 93 ? -3.939 7.190 6.064 1.00 91.38 93 PRO A C 1
ATOM 718 O O . PRO A 1 93 ? -3.742 8.328 5.647 1.00 91.38 93 PRO A O 1
ATOM 721 N N . MET A 1 94 ? -3.201 6.150 5.663 1.00 91.75 94 MET A N 1
ATOM 722 C CA . MET A 1 94 ? -2.099 6.253 4.697 1.00 91.75 94 MET A CA 1
ATOM 723 C C . MET A 1 94 ? -2.573 6.079 3.253 1.00 91.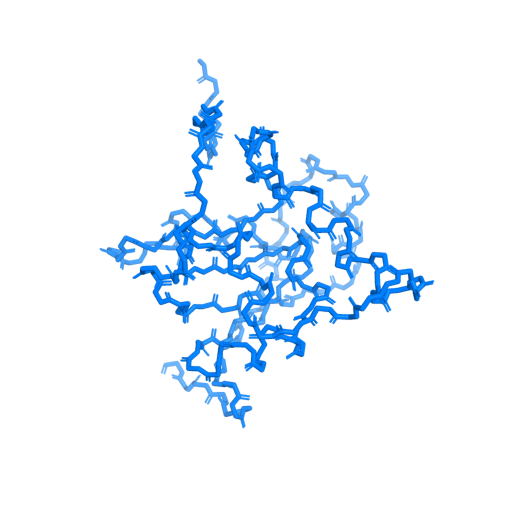75 94 MET A C 1
ATOM 725 O O . MET A 1 94 ? -2.007 6.671 2.335 1.00 91.75 94 MET A O 1
ATOM 729 N N . LEU A 1 95 ? -3.609 5.262 3.045 1.00 92.12 95 LEU A N 1
ATOM 730 C CA . LEU A 1 95 ? -3.992 4.780 1.722 1.00 92.12 95 LEU A CA 1
ATOM 731 C C . LEU A 1 95 ? -5.338 5.325 1.213 1.00 92.12 95 LEU A C 1
ATOM 733 O O . LEU A 1 95 ? -5.708 5.008 0.085 1.00 92.12 95 LEU A O 1
ATOM 737 N N . TRP A 1 96 ? -6.085 6.111 1.995 1.00 91.00 96 TRP A N 1
ATOM 738 C CA . TRP A 1 96 ? -7.469 6.526 1.688 1.00 91.00 96 TRP A CA 1
ATOM 739 C C . TRP A 1 96 ? -7.673 7.222 0.332 1.00 91.00 96 TRP A C 1
ATOM 741 O O . TRP A 1 96 ? -8.779 7.203 -0.206 1.00 91.00 96 TRP A O 1
ATOM 751 N N . ARG A 1 97 ? -6.622 7.827 -0.234 1.00 88.06 97 ARG A N 1
ATOM 752 C CA . ARG A 1 97 ? -6.672 8.522 -1.533 1.00 88.06 97 ARG A CA 1
ATOM 753 C C . ARG A 1 97 ? -6.577 7.588 -2.737 1.00 88.06 97 ARG A C 1
ATOM 755 O O . ARG A 1 97 ? -6.859 8.050 -3.843 1.00 88.06 97 ARG A O 1
ATOM 762 N N . TYR A 1 98 ? -6.162 6.340 -2.526 1.00 88.62 98 TYR A N 1
ATOM 763 C CA . TYR A 1 98 ? -5.681 5.430 -3.564 1.00 88.62 98 TYR A CA 1
ATOM 764 C C . TYR A 1 98 ? -6.516 4.160 -3.609 1.00 88.62 98 TYR A C 1
ATOM 766 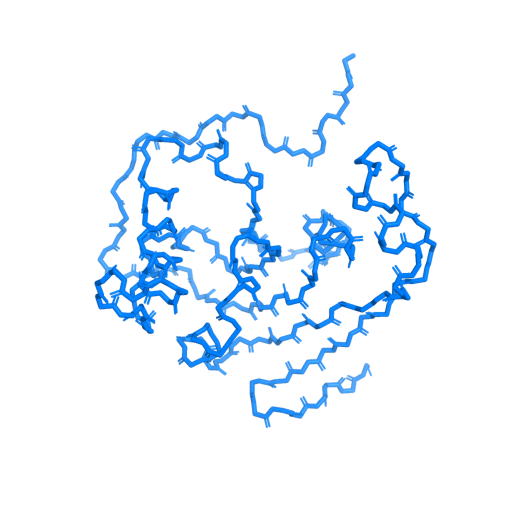O O . TYR A 1 98 ? -6.779 3.559 -2.577 1.00 88.62 98 TYR A O 1
ATOM 774 N N . ASP A 1 99 ? -6.888 3.723 -4.796 1.00 89.44 99 ASP A N 1
ATOM 775 C CA . ASP A 1 99 ? -7.605 2.480 -5.073 1.00 89.44 99 ASP A CA 1
ATOM 776 C C . ASP A 1 99 ? -6.680 1.368 -5.601 1.00 89.44 99 ASP A C 1
ATOM 778 O O . ASP A 1 99 ? -7.131 0.262 -5.894 1.00 89.44 99 ASP A O 1
ATOM 782 N N . ALA A 1 100 ? -5.374 1.630 -5.661 1.00 88.62 100 ALA A N 1
ATOM 783 C CA . ALA A 1 100 ? -4.341 0.624 -5.861 1.00 88.62 100 ALA A CA 1
ATOM 784 C C . ALA A 1 100 ? -3.082 0.931 -5.036 1.00 88.62 100 ALA A C 1
ATOM 786 O O . ALA A 1 100 ? -2.829 2.087 -4.687 1.00 88.62 100 ALA A O 1
ATOM 787 N N . VAL A 1 101 ? -2.247 -0.078 -4.784 1.00 90.06 101 VAL A N 1
ATOM 788 C CA . VAL A 1 101 ? -0.920 0.095 -4.162 1.00 90.06 101 VAL A CA 1
ATOM 789 C C . VAL A 1 101 ? 0.169 -0.646 -4.923 1.00 90.06 101 VAL A C 1
ATOM 791 O O . VAL A 1 101 ? -0.082 -1.711 -5.480 1.00 90.06 101 VAL A O 1
ATOM 794 N N . THR A 1 102 ? 1.383 -0.100 -4.914 1.00 87.50 102 THR A N 1
ATOM 795 C CA . THR A 1 102 ? 2.602 -0.738 -5.419 1.00 87.50 102 THR A CA 1
ATOM 796 C C . THR A 1 102 ? 3.827 -0.269 -4.630 1.00 87.50 102 THR A C 1
ATOM 798 O O . THR A 1 102 ? 3.780 0.745 -3.933 1.00 87.50 102 THR A O 1
ATOM 801 N N . ASP A 1 103 ? 4.956 -0.960 -4.818 1.00 84.12 103 ASP A N 1
ATOM 802 C CA . ASP A 1 103 ? 6.275 -0.575 -4.297 1.00 84.12 103 ASP A CA 1
ATOM 803 C C . ASP A 1 103 ? 6.348 -0.560 -2.754 1.00 84.12 103 ASP A C 1
ATOM 805 O O . ASP A 1 103 ? 5.439 -0.981 -2.030 1.00 84.12 103 ASP A O 1
ATOM 809 N N . ILE A 1 104 ? 7.492 -0.126 -2.233 1.00 85.94 104 ILE A N 1
ATOM 810 C CA . ILE A 1 104 ? 7.685 0.168 -0.814 1.00 85.94 104 ILE A CA 1
ATOM 811 C C . ILE A 1 104 ? 6.820 1.383 -0.427 1.00 85.94 104 ILE A C 1
ATOM 813 O O . ILE A 1 104 ? 6.650 2.305 -1.223 1.00 85.94 104 ILE A O 1
ATOM 817 N N . PRO A 1 105 ? 6.258 1.412 0.791 1.00 90.25 105 PRO A N 1
ATOM 818 C CA . PRO A 1 105 ? 6.356 0.403 1.845 1.00 90.25 105 PRO A CA 1
ATOM 819 C C . PRO A 1 105 ? 5.304 -0.709 1.754 1.00 90.25 105 PRO A C 1
ATOM 821 O O . PRO A 1 105 ? 5.406 -1.669 2.507 1.00 90.25 105 PRO A O 1
ATOM 824 N N . CYS A 1 106 ? 4.342 -0.647 0.828 1.00 91.31 106 CYS A N 1
ATOM 825 C CA . CYS A 1 106 ? 3.221 -1.592 0.759 1.00 91.31 106 CYS A CA 1
ATOM 826 C C . CYS A 1 106 ? 3.666 -3.053 0.573 1.00 91.31 106 CYS A C 1
ATOM 828 O O . CYS A 1 106 ? 3.130 -3.939 1.231 1.00 91.31 106 CYS A O 1
ATOM 830 N N . ILE A 1 107 ? 4.700 -3.318 -0.233 1.00 90.94 107 ILE A N 1
ATOM 831 C CA . ILE A 1 107 ? 5.249 -4.681 -0.379 1.00 90.94 107 ILE A CA 1
ATOM 832 C C . ILE A 1 107 ? 5.824 -5.266 0.924 1.00 90.94 107 ILE A C 1
ATOM 834 O O . ILE A 1 107 ? 6.002 -6.472 1.040 1.00 90.94 107 ILE A O 1
ATOM 838 N N . LEU A 1 108 ? 6.105 -4.447 1.938 1.00 93.25 108 LEU A N 1
ATOM 839 C CA . LEU A 1 108 ? 6.548 -4.950 3.239 1.00 93.25 108 LEU A CA 1
ATOM 840 C C . LEU A 1 108 ? 5.386 -5.515 4.072 1.00 93.25 108 LEU A C 1
ATOM 842 O O . LEU A 1 108 ? 5.635 -6.172 5.080 1.00 93.25 108 LEU A O 1
ATOM 846 N N . PHE A 1 109 ? 4.136 -5.280 3.661 1.00 95.81 109 PHE A N 1
ATOM 847 C CA . PHE A 1 109 ? 2.908 -5.619 4.387 1.00 95.81 109 PHE A CA 1
ATOM 848 C C . PHE A 1 109 ? 1.955 -6.485 3.548 1.00 95.81 109 PHE A C 1
ATOM 850 O O . PHE A 1 109 ? 0.749 -6.278 3.583 1.00 95.81 109 PHE A O 1
ATOM 857 N N . VAL A 1 110 ? 2.487 -7.420 2.747 1.00 93.31 110 VAL A N 1
ATOM 858 C CA . VAL A 1 110 ? 1.687 -8.266 1.833 1.00 93.31 110 VAL A CA 1
ATOM 859 C C . VAL A 1 110 ? 0.530 -8.955 2.554 1.00 93.31 110 VAL A C 1
ATOM 861 O O . VAL A 1 110 ? -0.617 -8.773 2.161 1.00 93.31 110 VAL A O 1
ATOM 864 N N . GLU A 1 111 ? 0.830 -9.705 3.614 1.00 94.31 111 GLU A N 1
ATOM 865 C CA . GLU A 1 111 ? -0.168 -10.462 4.377 1.00 94.31 111 GLU A CA 1
ATOM 866 C C . GLU A 1 111 ? -1.191 -9.520 5.022 1.00 94.31 111 GLU A C 1
ATOM 868 O O . GLU A 1 111 ? -2.392 -9.696 4.854 1.00 94.31 111 GLU A O 1
ATOM 873 N N . GLU A 1 112 ? -0.729 -8.449 5.671 1.00 96.31 112 GLU A N 1
ATOM 874 C CA . GLU A 1 112 ? -1.620 -7.520 6.365 1.00 96.31 112 GLU A CA 1
ATOM 875 C C . GLU A 1 112 ? -2.517 -6.727 5.408 1.00 96.31 112 GLU A C 1
ATOM 877 O O . GLU A 1 112 ? -3.650 -6.404 5.760 1.00 96.31 112 GLU A O 1
ATOM 882 N N . LEU A 1 113 ? -2.033 -6.411 4.204 1.00 95.38 113 LEU A N 1
ATOM 883 C CA . LEU A 1 113 ? -2.821 -5.737 3.172 1.00 95.38 113 LEU A CA 1
ATOM 884 C C . LEU A 1 113 ? -3.792 -6.692 2.474 1.00 95.38 113 LEU A C 1
ATOM 886 O O . LEU A 1 113 ? -4.874 -6.256 2.093 1.00 95.38 113 LEU A O 1
ATOM 890 N N . MET A 1 114 ? -3.434 -7.969 2.318 1.00 94.69 114 MET A N 1
ATOM 891 C CA . MET A 1 114 ? -4.355 -9.003 1.836 1.00 94.69 114 MET A CA 1
ATOM 892 C C . MET A 1 114 ? -5.501 -9.226 2.825 1.00 94.69 114 MET A C 1
ATOM 894 O O . MET A 1 114 ? -6.656 -9.275 2.410 1.00 94.69 114 MET A O 1
ATOM 898 N N . ASP A 1 115 ? -5.194 -9.275 4.122 1.00 94.81 115 ASP A N 1
ATOM 899 C CA . ASP A 1 115 ? -6.200 -9.379 5.181 1.00 94.81 115 ASP A CA 1
ATOM 900 C C . ASP A 1 115 ? -7.055 -8.107 5.288 1.00 94.81 115 ASP A C 1
ATOM 902 O O . ASP A 1 115 ? -8.261 -8.182 5.521 1.00 94.81 115 ASP A O 1
ATOM 906 N N . ALA A 1 116 ? -6.450 -6.926 5.113 1.00 94.31 116 ALA A N 1
ATOM 907 C CA . ALA A 1 116 ? -7.164 -5.649 5.159 1.00 94.31 116 ALA A CA 1
ATOM 908 C C . ALA A 1 116 ? -8.074 -5.422 3.942 1.00 94.31 116 ALA A C 1
ATOM 910 O O . ALA A 1 116 ? -9.103 -4.756 4.066 1.00 94.31 116 ALA A O 1
ATOM 911 N N . TYR A 1 117 ? -7.695 -5.946 2.773 1.00 93.25 117 TYR A N 1
ATOM 912 C CA . TYR A 1 117 ? -8.380 -5.717 1.500 1.00 93.25 117 TYR A CA 1
ATOM 913 C C . TYR A 1 117 ? -8.647 -7.043 0.761 1.00 93.25 117 TYR A C 1
ATOM 915 O O . TYR A 1 117 ? -8.104 -7.262 -0.327 1.00 93.25 117 TYR A O 1
ATOM 923 N N . PRO A 1 118 ? -9.505 -7.924 1.313 1.00 93.50 118 PRO A N 1
ATOM 924 C CA . PRO A 1 118 ? -9.717 -9.279 0.792 1.00 93.50 118 PRO A CA 1
ATOM 925 C C . PRO A 1 118 ? -10.379 -9.320 -0.594 1.00 93.50 118 PRO A C 1
ATOM 927 O O . PRO A 1 118 ? -10.247 -10.306 -1.319 1.00 93.50 118 PRO A O 1
ATOM 930 N N . ASP A 1 119 ? -11.072 -8.249 -0.984 1.00 90.31 119 ASP A N 1
ATOM 931 C CA . ASP A 1 119 ? -11.753 -8.144 -2.278 1.00 90.31 119 ASP A CA 1
ATOM 932 C C . ASP A 1 119 ? -10.843 -7.622 -3.407 1.00 90.31 119 ASP A C 1
ATOM 934 O O . ASP A 1 119 ? -11.202 -7.692 -4.588 1.00 90.31 119 ASP A O 1
ATOM 938 N N . ALA A 1 120 ? -9.646 -7.128 -3.073 1.00 89.62 120 ALA A N 1
ATOM 939 C CA . ALA A 1 120 ? -8.719 -6.570 -4.049 1.00 89.62 120 ALA A CA 1
ATOM 940 C C . ALA A 1 120 ? -8.086 -7.659 -4.935 1.00 89.62 120 ALA A C 1
ATOM 942 O O . ALA A 1 120 ? -7.791 -8.774 -4.508 1.00 89.62 120 ALA A O 1
ATOM 943 N N . LYS A 1 121 ? -7.806 -7.333 -6.197 1.00 85.94 121 LYS A N 1
ATOM 944 C CA . LYS A 1 121 ? -7.004 -8.199 -7.075 1.00 85.94 121 LYS A CA 1
ATOM 945 C C . LYS A 1 121 ? -5.529 -8.062 -6.722 1.00 85.94 121 LYS A C 1
ATOM 947 O O . LYS A 1 121 ? -5.051 -6.954 -6.499 1.00 85.94 121 LYS A O 1
ATOM 952 N N . ILE A 1 122 ? -4.786 -9.160 -6.742 1.00 87.25 122 ILE A N 1
ATOM 953 C CA . ILE A 1 122 ? -3.342 -9.150 -6.509 1.00 87.25 122 ILE A CA 1
ATOM 954 C C . ILE A 1 122 ? -2.622 -9.200 -7.849 1.00 87.25 122 ILE A C 1
ATOM 956 O O . ILE A 1 122 ? -2.925 -10.046 -8.684 1.00 87.25 122 ILE A O 1
ATOM 960 N N . ILE A 1 123 ? -1.638 -8.326 -8.036 1.00 84.25 123 ILE A N 1
ATOM 961 C CA . ILE A 1 123 ? -0.700 -8.383 -9.155 1.00 84.25 123 ILE A CA 1
ATOM 962 C C . ILE A 1 123 ? 0.689 -8.651 -8.583 1.00 84.25 123 ILE A C 1
ATOM 964 O O . ILE A 1 123 ? 1.210 -7.853 -7.811 1.00 84.25 123 ILE A O 1
ATOM 968 N N . LEU A 1 124 ? 1.316 -9.753 -8.974 1.00 82.81 124 LEU A N 1
ATOM 969 C CA . LEU A 1 124 ? 2.699 -10.054 -8.618 1.00 82.81 124 LEU A CA 1
ATOM 970 C C . LEU A 1 124 ? 3.578 -9.810 -9.838 1.00 82.81 124 LEU A C 1
ATOM 972 O O . LEU A 1 124 ? 3.437 -10.484 -10.863 1.00 82.81 124 LEU A O 1
ATOM 976 N N . THR A 1 125 ? 4.506 -8.862 -9.720 1.00 76.50 125 THR A N 1
ATOM 977 C CA . THR A 1 125 ? 5.528 -8.657 -10.743 1.00 76.50 125 THR A CA 1
ATOM 978 C C . THR A 1 125 ? 6.836 -9.304 -10.320 1.00 76.50 125 THR A C 1
ATOM 980 O O . THR A 1 125 ? 7.346 -9.087 -9.221 1.00 76.50 125 THR A O 1
ATOM 983 N N . THR A 1 126 ? 7.401 -10.118 -11.208 1.00 75.88 126 THR A N 1
ATOM 984 C CA . THR A 1 126 ? 8.676 -10.800 -10.966 1.00 75.88 126 THR A CA 1
ATOM 985 C C . THR A 1 126 ? 9.679 -10.491 -12.066 1.00 75.88 126 THR A C 1
ATOM 987 O O . THR A 1 126 ? 9.333 -10.164 -13.205 1.00 75.88 126 THR A O 1
ATOM 990 N N . ARG A 1 127 ? 10.957 -10.560 -11.694 1.00 74.00 127 ARG A N 1
ATOM 991 C CA . ARG A 1 127 ? 12.101 -10.315 -12.566 1.00 74.00 127 ARG A CA 1
ATOM 992 C C . ARG A 1 127 ? 13.247 -11.226 -12.149 1.00 74.00 127 ARG A C 1
ATOM 994 O O . ARG A 1 127 ? 13.392 -11.513 -10.964 1.00 74.00 127 ARG A O 1
ATOM 1001 N N . ALA A 1 128 ? 14.080 -11.628 -13.107 1.00 79.75 128 ALA A N 1
ATOM 1002 C CA . ALA A 1 128 ? 15.348 -12.285 -12.802 1.00 79.75 128 ALA A CA 1
ATOM 1003 C C . ALA A 1 128 ? 16.202 -11.424 -11.847 1.00 79.75 128 ALA A C 1
ATOM 1005 O O . ALA A 1 128 ? 16.218 -10.190 -11.955 1.00 79.75 128 ALA A O 1
ATOM 1006 N N . VAL A 1 129 ? 16.904 -12.083 -10.923 1.00 80.69 129 VAL A N 1
ATOM 1007 C CA . VAL A 1 129 ? 17.603 -11.442 -9.800 1.00 80.69 129 VAL A CA 1
ATOM 1008 C C . VAL A 1 129 ? 18.738 -10.544 -10.282 1.00 80.69 129 VAL A C 1
ATOM 1010 O O . VAL A 1 129 ? 18.842 -9.406 -9.838 1.00 80.69 129 VAL A O 1
ATOM 1013 N N . GLU A 1 130 ? 19.561 -11.000 -11.222 1.00 80.81 130 GLU A N 1
ATOM 1014 C CA . GLU A 1 130 ? 20.756 -10.284 -11.673 1.00 80.81 130 GLU A CA 1
ATOM 1015 C C . GLU A 1 130 ? 20.403 -8.960 -12.379 1.00 80.81 130 GLU A C 1
ATOM 1017 O O . GLU A 1 130 ? 20.946 -7.917 -11.995 1.00 80.81 130 GLU A O 1
ATOM 1022 N N . PRO A 1 131 ? 19.451 -8.917 -13.340 1.00 78.12 131 PRO A N 1
ATOM 1023 C CA . PRO A 1 131 ? 18.978 -7.651 -13.903 1.00 78.12 131 PRO A CA 1
ATOM 1024 C C . PRO A 1 131 ? 18.297 -6.740 -12.877 1.00 78.12 131 PRO A C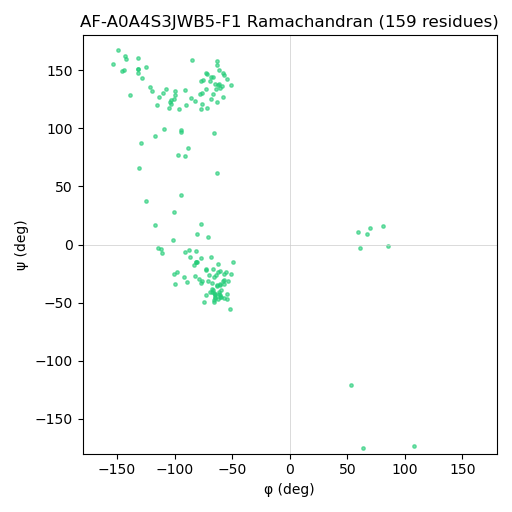 1
ATOM 1026 O O . PRO A 1 131 ? 18.405 -5.515 -12.976 1.00 78.12 131 PRO A O 1
ATOM 1029 N N . TRP A 1 132 ? 17.578 -7.314 -11.907 1.00 80.44 132 TRP A N 1
ATOM 1030 C CA . TRP A 1 132 ? 16.939 -6.548 -10.839 1.00 80.44 132 TRP A CA 1
ATOM 1031 C C . TRP A 1 132 ? 17.975 -5.883 -9.927 1.00 80.44 132 TRP A C 1
ATOM 1033 O O . TRP A 1 132 ? 17.913 -4.669 -9.729 1.00 80.44 132 TRP A O 1
ATOM 1043 N N . LEU A 1 133 ? 18.973 -6.635 -9.457 1.00 79.06 133 LEU A N 1
ATOM 1044 C CA . LEU A 1 133 ? 20.040 -6.145 -8.587 1.00 79.06 133 LEU A CA 1
ATOM 1045 C C . LEU A 1 133 ? 20.842 -5.031 -9.265 1.00 79.06 133 LEU A C 1
ATOM 1047 O O . LEU A 1 133 ? 21.047 -3.969 -8.677 1.00 79.06 133 LEU A O 1
ATOM 1051 N N . ALA A 1 134 ? 21.210 -5.223 -10.535 1.00 79.19 134 ALA A N 1
ATOM 1052 C CA . ALA A 1 134 ? 21.883 -4.191 -11.319 1.00 79.19 134 ALA A CA 1
ATOM 1053 C C . ALA A 1 134 ? 21.029 -2.916 -11.468 1.00 79.19 134 ALA A C 1
ATOM 1055 O O . ALA A 1 134 ? 21.567 -1.809 -11.500 1.00 79.19 134 ALA A O 1
ATOM 1056 N N . SER A 1 135 ? 19.697 -3.045 -11.547 1.00 74.75 135 SER A N 1
ATOM 1057 C CA . SER A 1 135 ? 18.785 -1.896 -11.591 1.00 74.75 135 SER A CA 1
ATOM 1058 C C . SER A 1 135 ? 18.592 -1.220 -10.232 1.00 74.75 135 SER A C 1
ATOM 1060 O O . SER A 1 135 ? 18.350 -0.014 -10.213 1.00 74.75 135 SER A O 1
ATOM 1062 N N . MET A 1 136 ? 18.660 -1.963 -9.126 1.00 78.00 136 MET A N 1
ATOM 1063 C CA . MET A 1 136 ? 18.615 -1.410 -7.768 1.00 78.00 136 MET A CA 1
ATOM 1064 C C . MET A 1 136 ? 19.883 -0.611 -7.453 1.00 78.00 136 MET A C 1
ATOM 1066 O O . MET A 1 136 ? 19.797 0.481 -6.902 1.00 78.00 136 MET A O 1
ATOM 1070 N N . GLN A 1 137 ? 21.051 -1.112 -7.863 1.00 78.06 137 GLN A N 1
ATOM 1071 C CA . GLN A 1 137 ? 22.339 -0.435 -7.668 1.00 78.06 137 GLN A CA 1
ATOM 1072 C C . GLN A 1 137 ? 22.497 0.822 -8.541 1.00 78.06 137 GLN A C 1
ATOM 1074 O O . GLN A 1 137 ? 23.221 1.747 -8.175 1.00 78.06 137 GLN A O 1
ATOM 1079 N N . HIS A 1 138 ? 21.801 0.887 -9.682 1.00 71.88 138 HIS A N 1
ATOM 1080 C CA . HIS A 1 138 ? 21.868 2.007 -10.619 1.00 71.88 138 HIS A CA 1
ATOM 1081 C C . HIS A 1 138 ? 20.469 2.516 -10.982 1.00 71.88 138 HIS A C 1
ATOM 1083 O O . HIS A 1 138 ? 19.892 2.131 -12.001 1.00 71.88 138 HIS A O 1
ATOM 1089 N N . ILE A 1 139 ? 19.949 3.445 -10.171 1.00 59.41 139 ILE A N 1
ATOM 1090 C CA . ILE A 1 139 ? 18.595 4.023 -10.300 1.00 59.41 139 ILE A CA 1
ATOM 1091 C C . ILE A 1 139 ? 18.330 4.606 -11.707 1.00 59.41 139 ILE A C 1
ATOM 1093 O O . ILE A 1 139 ? 17.204 4.531 -12.202 1.00 59.41 139 ILE A O 1
ATOM 1097 N N . HIS A 1 140 ? 19.362 5.119 -12.389 1.00 52.50 140 HIS A N 1
ATOM 1098 C CA . HIS A 1 140 ? 19.267 5.706 -13.734 1.00 52.50 140 HIS A CA 1
ATOM 1099 C C . HIS A 1 140 ? 19.271 4.694 -14.894 1.00 52.50 140 HIS A C 1
ATOM 1101 O O . HIS A 1 140 ? 19.094 5.098 -16.044 1.00 52.50 140 HIS A O 1
ATOM 1107 N N . ARG A 1 141 ? 19.476 3.392 -14.645 1.00 48.44 141 ARG A N 1
ATOM 1108 C CA . ARG A 1 141 ? 19.499 2.392 -15.721 1.00 48.44 141 ARG A CA 1
ATOM 1109 C C . ARG A 1 141 ? 18.064 2.063 -16.171 1.00 48.44 141 ARG A C 1
ATOM 1111 O O . ARG A 1 141 ? 17.226 1.749 -15.318 1.00 48.44 141 ARG A O 1
ATOM 1118 N N . PRO A 1 142 ? 17.761 2.110 -17.483 1.00 49.38 142 PRO A N 1
ATOM 1119 C CA . PRO A 1 142 ? 16.444 1.750 -17.995 1.00 49.38 142 PRO A CA 1
ATOM 1120 C C . PRO A 1 142 ? 16.103 0.288 -17.686 1.00 49.38 142 PRO A C 1
ATOM 1122 O O . PRO A 1 142 ? 16.979 -0.576 -17.582 1.00 49.38 142 PRO A O 1
ATOM 1125 N N . LEU A 1 143 ? 14.808 0.015 -17.527 1.00 52.62 143 LEU A N 1
ATOM 1126 C CA . LEU A 1 143 ? 14.301 -1.328 -17.272 1.00 52.62 143 LEU A CA 1
ATOM 1127 C C . LEU A 1 143 ? 14.611 -2.239 -18.482 1.00 52.62 143 LEU A C 1
ATOM 1129 O O . LEU A 1 143 ? 14.203 -1.954 -19.599 1.00 52.62 143 LEU A O 1
ATOM 1133 N N . HIS A 1 144 ? 15.320 -3.346 -18.250 1.00 48.25 144 HIS A N 1
ATOM 1134 C CA . HIS A 1 144 ? 15.500 -4.453 -19.199 1.00 48.25 144 HIS A CA 1
ATOM 1135 C C . HIS A 1 144 ? 14.204 -5.296 -19.365 1.00 48.25 144 HIS A C 1
ATOM 1137 O O . HIS A 1 144 ? 13.474 -5.449 -18.381 1.00 48.25 144 HIS A O 1
ATOM 1143 N N . PRO A 1 145 ? 13.898 -5.893 -20.534 1.00 51.62 145 PRO A N 1
ATOM 1144 C CA . PRO A 1 145 ? 12.521 -6.222 -20.919 1.00 51.62 145 PRO A CA 1
ATOM 1145 C C . PRO A 1 145 ? 11.898 -7.503 -20.334 1.00 51.62 145 PRO A C 1
ATOM 1147 O O . PRO A 1 145 ? 10.810 -7.879 -20.750 1.00 51.62 145 PRO A O 1
ATOM 1150 N N . THR A 1 146 ? 12.510 -8.188 -19.370 1.00 57.62 146 THR A N 1
ATOM 1151 C CA . THR A 1 146 ? 11.938 -9.444 -18.844 1.00 57.62 146 THR A CA 1
ATOM 1152 C C . THR A 1 146 ? 11.155 -9.190 -17.558 1.00 57.62 146 THR A C 1
ATOM 1154 O O . THR A 1 146 ? 11.667 -9.408 -16.460 1.00 57.62 146 THR A O 1
ATOM 1157 N N . LEU A 1 147 ? 9.943 -8.652 -17.702 1.00 61.97 147 LEU A N 1
ATOM 1158 C CA . LEU A 1 147 ? 8.968 -8.507 -16.621 1.00 61.97 147 LEU A CA 1
ATOM 1159 C C . LEU A 1 147 ? 7.887 -9.573 -16.789 1.00 61.97 147 LEU A C 1
ATOM 1161 O O . LEU A 1 147 ? 7.226 -9.608 -17.823 1.00 61.97 147 LEU A O 1
ATOM 1165 N N . THR A 1 148 ? 7.687 -10.400 -15.770 1.00 67.38 148 THR A N 1
ATOM 1166 C CA . THR A 1 148 ? 6.554 -11.329 -15.724 1.00 67.38 148 THR A CA 1
ATOM 1167 C C . THR A 1 148 ? 5.510 -10.756 -14.780 1.00 67.38 148 THR A C 1
ATOM 1169 O O . THR A 1 148 ? 5.824 -10.467 -13.623 1.00 67.38 148 THR A O 1
ATOM 1172 N N . ILE A 1 149 ? 4.283 -10.594 -15.270 1.00 69.38 149 ILE A N 1
ATOM 1173 C CA . ILE A 1 149 ? 3.132 -10.127 -14.494 1.00 69.38 149 ILE A CA 1
ATOM 1174 C C . ILE A 1 149 ? 2.182 -11.308 -14.339 1.00 69.38 149 ILE A C 1
ATOM 1176 O O . ILE A 1 149 ? 1.878 -11.980 -15.319 1.00 69.38 149 ILE A O 1
ATOM 1180 N N . ARG A 1 150 ? 1.747 -11.574 -13.110 1.00 74.25 150 ARG A N 1
ATOM 1181 C CA . ARG A 1 150 ? 0.716 -12.570 -12.808 1.00 74.25 150 ARG A CA 1
ATOM 1182 C C . ARG A 1 150 ? -0.368 -11.935 -11.957 1.00 74.25 150 ARG A C 1
ATOM 1184 O O . ARG A 1 150 ? -0.050 -11.125 -11.083 1.00 74.25 150 ARG A O 1
ATOM 1191 N N . THR A 1 151 ? -1.615 -12.324 -12.193 1.00 76.12 151 THR A N 1
ATOM 1192 C CA . THR A 1 151 ? -2.777 -11.754 -11.508 1.00 76.12 151 THR A CA 1
ATOM 1193 C C . THR A 1 151 ? -3.526 -12.837 -10.744 1.00 76.12 151 THR A C 1
ATOM 1195 O O . THR A 1 151 ? -3.831 -13.895 -11.286 1.00 76.12 151 THR A O 1
ATOM 1198 N N . PHE A 1 152 ? -3.854 -12.562 -9.486 1.00 75.94 152 PHE A N 1
ATOM 1199 C CA . PHE A 1 152 ? -4.502 -13.499 -8.575 1.00 75.94 152 PHE A CA 1
ATOM 1200 C C . PHE A 1 152 ? -5.689 -12.843 -7.865 1.00 75.94 152 PHE A C 1
ATOM 1202 O O . PHE A 1 152 ? -5.776 -11.618 -7.749 1.00 75.94 152 PHE A O 1
ATOM 1209 N N . ARG A 1 153 ? -6.593 -13.667 -7.338 1.00 81.31 153 ARG A N 1
ATOM 1210 C CA . ARG A 1 153 ? -7.486 -13.276 -6.237 1.00 81.31 153 ARG A CA 1
ATOM 1211 C C . ARG A 1 153 ? -6.772 -13.484 -4.900 1.00 81.31 153 ARG A C 1
ATOM 1213 O O . ARG A 1 153 ? -5.855 -14.299 -4.819 1.00 81.31 153 ARG A O 1
ATOM 1220 N N . VAL A 1 154 ? -7.224 -12.801 -3.847 1.00 76.25 154 VAL A N 1
ATOM 1221 C CA . VAL A 1 154 ? -6.668 -12.972 -2.488 1.00 76.25 154 VAL A CA 1
ATOM 1222 C C . VAL A 1 154 ? -6.755 -14.422 -2.001 1.00 76.25 154 VAL A C 1
ATOM 1224 O O . VAL A 1 154 ? -5.853 -14.889 -1.316 1.00 76.25 154 VAL A O 1
ATOM 1227 N N . ASP A 1 155 ? -7.763 -15.180 -2.441 1.00 77.88 155 ASP A N 1
ATOM 1228 C CA . ASP A 1 155 ? -7.894 -16.617 -2.158 1.00 77.88 155 ASP A CA 1
ATOM 1229 C C . ASP A 1 155 ? -6.877 -17.525 -2.893 1.00 77.88 155 ASP A C 1
ATOM 1231 O O . ASP A 1 155 ? -6.974 -18.750 -2.824 1.00 77.88 155 ASP A O 1
ATOM 1235 N N . GLY A 1 156 ? -5.901 -16.941 -3.597 1.00 70.38 156 GLY A N 1
ATOM 1236 C CA . GLY A 1 156 ? -4.793 -17.642 -4.247 1.00 70.38 156 GLY A CA 1
ATOM 1237 C C . GLY A 1 156 ? -5.103 -18.182 -5.644 1.00 70.38 156 GLY A C 1
ATOM 1238 O O . GLY A 1 156 ? -4.216 -18.747 -6.285 1.00 70.38 156 GLY A O 1
ATOM 1239 N N . ARG A 1 157 ? -6.328 -18.008 -6.157 1.0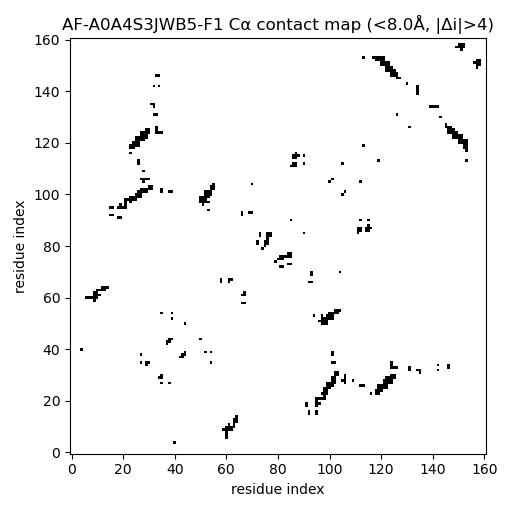0 74.19 157 ARG A N 1
ATOM 1240 C CA . ARG A 1 157 ? -6.677 -18.436 -7.519 1.00 74.19 157 ARG A CA 1
ATOM 1241 C C . ARG A 1 157 ? -6.105 -17.469 -8.556 1.00 74.19 157 ARG A C 1
ATOM 1243 O O . ARG A 1 157 ? -6.431 -16.281 -8.540 1.00 74.19 157 ARG A O 1
ATOM 1250 N N . GLU A 1 158 ? -5.271 -17.983 -9.461 1.00 74.62 158 GLU A N 1
ATOM 1251 C CA . GLU A 1 158 ? -4.775 -17.239 -10.628 1.00 74.62 158 GLU A CA 1
ATOM 1252 C C . GLU A 1 158 ? -5.960 -16.902 -11.546 1.00 74.62 158 GLU A C 1
ATOM 1254 O O . GLU A 1 158 ? -6.841 -17.735 -11.785 1.00 74.62 158 GLU A O 1
ATOM 1259 N N . LEU A 1 159 ? -6.027 -15.652 -12.002 1.00 68.06 159 LEU A N 1
ATOM 1260 C CA . LEU A 1 159 ? -7.019 -15.226 -12.983 1.00 68.06 159 LEU A CA 1
ATOM 1261 C C . LEU A 1 159 ? -6.487 -15.611 -14.365 1.00 68.06 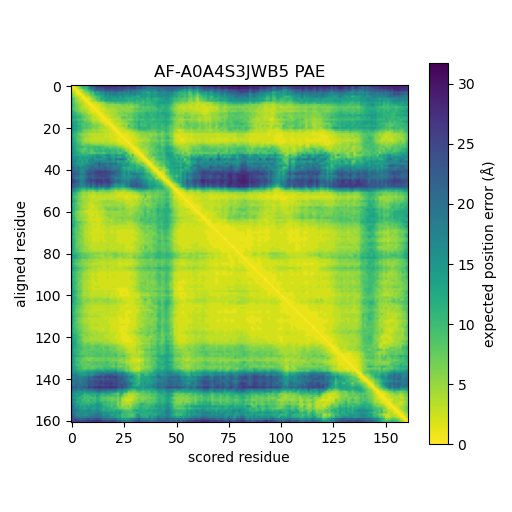159 LEU A C 1
ATOM 1263 O O . LEU A 1 159 ? -5.374 -15.227 -14.709 1.00 68.06 159 LEU A O 1
ATOM 1267 N N . ALA A 1 160 ? -7.256 -16.393 -15.124 1.00 55.78 160 ALA A N 1
ATOM 1268 C CA . ALA A 1 160 ? -6.922 -16.680 -16.516 1.00 55.78 160 ALA A CA 1
ATOM 1269 C C . ALA A 1 160 ? -6.993 -15.385 -17.343 1.00 55.78 160 ALA A C 1
ATOM 1271 O O . ALA A 1 160 ? -7.910 -14.586 -17.124 1.00 55.78 160 ALA A O 1
ATOM 1272 N N . ASP A 1 161 ? -6.015 -15.211 -18.236 1.00 50.62 161 ASP A N 1
ATOM 1273 C CA . ASP A 1 161 ? -5.906 -14.088 -19.179 1.00 50.62 161 ASP A CA 1
ATOM 1274 C C . ASP A 1 161 ? -7.127 -13.968 -20.109 1.00 50.62 161 ASP A C 1
ATOM 1276 O O . ASP A 1 161 ? -7.655 -15.019 -20.554 1.00 50.62 161 ASP A O 1
#

Nearest PDB structures (foldseek):
  6b52-assembly1_A  TM=7.653E-01  e=9.487E-06  Schistosoma haematobium
  6b54-assembly1_A  TM=7.334E-01  e=3.531E-05  Schistosoma haematobium
  4mua-assembly1_A  TM=7.501E-01  e=1.403E-04  Schistosoma mansoni
  5tiz-assembly1_A  TM=7.989E-01  e=7.748E-04  Schistosoma japonicum
  8e91-assembly1_F  TM=3.368E-01  e=7.665E+00  Escherichia coli

Mean predicted aligned error: 8.31 Å

Foldseek 3Di:
DDPPQDDPAADDQDFQDPAQPAAAAEEEQEEVLLCQVVCVGCVVVDPPDPFFEDEPVNCVRHVNQCLVVLLVVQCCCPPVVNDDHDAACSCRSNDSVGNYYYYPPSNVCVPRVCRNRQNYKYKYKDDDPVQSVVCVVPVPDDRDPDIDIWIGHSVGHTDDD